Protein AF-A0A2N2TRZ0-F1 (afdb_monomer_lite)

Secondary structure (DSSP, 8-state):
-HHHHHHHHHTT--HHHHHHHHTS-HHHHHHHHHSSSTTTT--HHHHHHHHHHHTS-HHHHHHHTTS--GGGGS-TTSS-HHHHHHHHHHHHHT-TTTGGGS-GGGGGS-HHHHHHHHHHHHHHHT-HHHHHHHHHHHHHHHHHHHHHTTS--PPP---PPPPP--

Foldseek 3Di:
DVLLVVLCVVVVHDLCRSCVLLVHHSVLSVVLVPDPQSPLPPDVSSLVSVCVSSVHDSVVSCVSNVVDALVNVDDPPDDDPLVVLVVLLVVQLPPPQRNVVDDPCLNVDDSSSSSVVSVVVVVQVVDPVSVVVSVVVVVVVVVVVVVVVPDDDDDDDDDDDDDDDD

Radius of gyration: 27.29 Å; chains: 1; bounding box: 73×37×88 Å

pLDDT: mean 77.86, std 13.68, range [41.03, 91.62]

Structure (mmCIF, N/CA/C/O backbone):
data_AF-A0A2N2TRZ0-F1
#
_entry.id   AF-A0A2N2TRZ0-F1
#
loop_
_atom_site.group_PDB
_atom_site.id
_atom_site.type_symbol
_atom_site.label_atom_id
_atom_site.label_alt_id
_atom_site.label_comp_id
_atom_site.label_asym_id
_atom_site.label_entity_id
_atom_site.label_seq_id
_atom_site.pdbx_PDB_ins_code
_atom_site.Cartn_x
_atom_site.Cartn_y
_atom_site.Cartn_z
_atom_site.occupancy
_atom_site.B_iso_or_equiv
_atom_site.auth_seq_id
_atom_site.auth_comp_id
_atom_site.auth_asym_id
_atom_site.auth_atom_id
_atom_site.pdbx_PDB_model_num
ATOM 1 N N . MET A 1 1 ? -4.229 6.634 7.064 1.00 80.62 1 MET A N 1
ATOM 2 C CA . MET A 1 1 ? -5.553 6.954 7.661 1.00 80.62 1 MET A CA 1
ATOM 3 C C . MET A 1 1 ? -6.679 6.074 7.125 1.00 80.62 1 MET A C 1
ATOM 5 O O . MET A 1 1 ? -7.397 5.501 7.928 1.00 80.62 1 MET A O 1
ATOM 9 N N . GLN A 1 2 ? -6.847 5.928 5.806 1.00 82.88 2 GLN A N 1
ATOM 10 C CA . GLN A 1 2 ? -7.966 5.155 5.239 1.00 82.88 2 GLN A CA 1
ATOM 11 C C . GLN A 1 2 ? -8.059 3.712 5.759 1.00 82.88 2 GLN A C 1
ATOM 13 O O . GLN A 1 2 ? -9.145 3.270 6.116 1.00 82.88 2 GLN A O 1
ATOM 18 N N .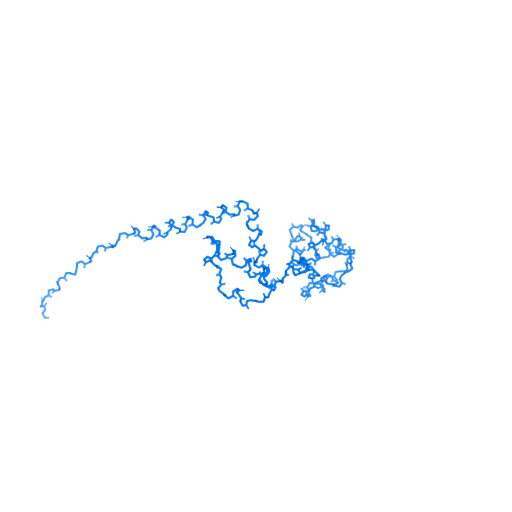 LEU A 1 3 ? -6.930 3.003 5.868 1.00 83.31 3 LEU A N 1
ATOM 19 C CA . LEU A 1 3 ? -6.897 1.637 6.405 1.00 83.31 3 LEU A CA 1
ATOM 20 C C . LEU A 1 3 ? -7.408 1.561 7.855 1.00 83.31 3 LEU A C 1
ATOM 22 O O . LEU A 1 3 ? -8.199 0.687 8.191 1.00 83.31 3 LEU A O 1
ATOM 26 N N . LEU A 1 4 ? -7.011 2.523 8.690 1.00 85.69 4 LEU A N 1
ATOM 27 C CA . LEU A 1 4 ? -7.440 2.631 10.084 1.00 85.69 4 LEU A CA 1
ATOM 28 C C . LEU A 1 4 ? -8.951 2.873 10.198 1.00 85.69 4 LEU A C 1
ATOM 30 O O . LEU A 1 4 ? -9.619 2.229 11.000 1.00 85.69 4 LEU A O 1
ATOM 34 N N . LEU A 1 5 ? -9.497 3.758 9.358 1.00 87.00 5 LEU A N 1
ATOM 35 C CA . LEU A 1 5 ? -10.935 4.030 9.312 1.00 87.00 5 LEU A CA 1
ATOM 36 C C . LEU A 1 5 ? -11.734 2.829 8.798 1.00 87.00 5 LEU A C 1
ATOM 38 O O . LEU A 1 5 ? -12.796 2.542 9.337 1.00 87.00 5 LEU A O 1
ATOM 42 N N . LYS A 1 6 ? -11.217 2.107 7.795 1.00 87.56 6 LYS A N 1
ATOM 43 C CA . LYS A 1 6 ? -11.834 0.869 7.303 1.00 87.56 6 LYS A CA 1
ATOM 44 C C . LYS A 1 6 ? -11.889 -0.195 8.398 1.00 87.56 6 LYS A C 1
ATOM 46 O O . LYS A 1 6 ? -12.958 -0.746 8.625 1.00 87.56 6 LYS A O 1
ATOM 51 N N . LYS A 1 7 ? -10.782 -0.437 9.113 1.00 88.62 7 LYS A N 1
ATOM 52 C CA . LYS A 1 7 ? -10.761 -1.397 10.230 1.00 88.62 7 LYS A CA 1
ATOM 53 C C . LYS A 1 7 ? -11.724 -0.985 11.347 1.00 88.62 7 LYS A C 1
ATOM 55 O O . LYS A 1 7 ? -12.538 -1.795 11.768 1.00 88.62 7 LYS A O 1
ATOM 60 N N . ALA A 1 8 ? -11.713 0.288 11.746 1.00 89.19 8 ALA A N 1
ATOM 61 C CA . ALA A 1 8 ? -12.641 0.807 12.750 1.00 89.19 8 ALA A CA 1
ATOM 62 C C . ALA A 1 8 ? -14.116 0.655 12.333 1.00 89.19 8 ALA A C 1
ATOM 64 O O . ALA A 1 8 ? -14.946 0.313 13.167 1.00 89.19 8 ALA A O 1
ATOM 65 N N . ALA A 1 9 ? -14.442 0.866 11.053 1.00 88.75 9 ALA A N 1
ATOM 66 C CA . ALA A 1 9 ? -15.794 0.665 10.537 1.00 88.75 9 ALA A CA 1
ATOM 67 C C . ALA A 1 9 ? -16.217 -0.813 10.568 1.00 88.75 9 ALA A C 1
ATOM 69 O O . ALA A 1 9 ? -17.340 -1.107 10.965 1.00 88.75 9 ALA A O 1
ATOM 70 N N . ILE A 1 10 ? -15.315 -1.732 10.204 1.00 89.94 10 ILE A N 1
ATOM 71 C CA . ILE A 1 10 ? -15.550 -3.185 10.280 1.00 89.94 10 ILE A CA 1
ATOM 72 C C . ILE A 1 10 ? -15.793 -3.621 11.733 1.00 89.94 10 ILE A C 1
ATOM 74 O O . ILE A 1 10 ? -16.676 -4.430 11.994 1.00 89.94 10 ILE A O 1
ATOM 78 N N . GLU A 1 11 ? -15.058 -3.046 12.685 1.00 88.81 11 GLU A N 1
ATOM 79 C CA . GLU A 1 11 ? -15.200 -3.322 14.122 1.00 88.81 11 GLU A CA 1
ATOM 80 C C . GLU A 1 11 ? -16.345 -2.540 14.798 1.00 88.81 11 GLU A C 1
ATOM 82 O O . GLU A 1 11 ? -16.533 -2.633 16.010 1.00 88.81 11 GLU A O 1
ATOM 87 N N . GLY A 1 12 ? -17.112 -1.739 14.047 1.00 89.75 12 GLY A N 1
ATOM 88 C CA . GLY A 1 12 ? -18.218 -0.940 14.589 1.00 89.75 12 GLY A CA 1
ATOM 89 C C . GLY A 1 12 ? -17.781 0.168 15.560 1.00 89.75 12 GLY A C 1
ATOM 90 O O . GLY A 1 12 ? -18.575 0.646 16.375 1.00 89.75 12 GLY A O 1
ATOM 91 N N . LEU A 1 13 ? -16.517 0.592 15.508 1.00 89.56 13 LEU A N 1
ATOM 92 C CA . LEU A 1 13 ? -15.973 1.631 16.373 1.00 89.56 13 LEU A CA 1
ATOM 93 C C . LEU A 1 13 ? -16.323 3.025 15.851 1.00 89.56 13 LEU A C 1
ATOM 95 O O . LEU A 1 13 ? -16.028 3.402 14.717 1.00 89.56 13 LEU A O 1
ATOM 99 N N . THR A 1 14 ? -16.884 3.849 16.734 1.00 90.56 14 THR A N 1
ATOM 100 C CA . THR A 1 14 ? -17.062 5.275 16.451 1.00 90.56 14 THR A CA 1
ATOM 101 C C . THR A 1 14 ? -15.709 5.986 16.419 1.00 90.56 14 THR A C 1
ATOM 103 O O . THR A 1 14 ? -14.766 5.597 17.110 1.00 90.56 14 THR A O 1
ATOM 106 N N . LEU A 1 15 ? -15.615 7.098 15.684 1.00 86.56 15 LEU A N 1
ATOM 107 C CA . LEU A 1 15 ? -14.390 7.909 15.625 1.00 86.56 15 LEU A CA 1
ATOM 108 C C . LEU A 1 15 ? -13.908 8.365 17.011 1.00 86.56 15 LEU A C 1
ATOM 110 O O . LEU A 1 15 ? -12.708 8.439 17.258 1.00 86.56 15 LEU A O 1
ATOM 114 N N . LYS A 1 16 ? -14.836 8.631 17.937 1.00 90.50 16 LYS A N 1
ATOM 115 C CA . LYS A 1 16 ? -14.508 8.986 19.324 1.00 90.50 16 LYS A CA 1
ATOM 116 C C . LYS A 1 16 ? -13.840 7.823 20.063 1.00 90.50 16 LYS A C 1
ATOM 118 O O . LYS A 1 16 ? -12.854 8.037 20.762 1.00 90.50 16 LYS A O 1
ATOM 123 N N . ARG A 1 17 ? -14.343 6.595 19.887 1.00 91.19 17 ARG A N 1
ATOM 124 C CA . ARG A 1 17 ? -13.733 5.388 20.468 1.00 91.19 17 ARG A CA 1
ATOM 125 C C . ARG A 1 17 ? -12.387 5.069 19.826 1.00 91.19 17 ARG A C 1
ATOM 127 O O . ARG A 1 17 ? -11.454 4.723 20.539 1.00 91.19 17 ARG A O 1
ATOM 134 N N . LEU A 1 18 ? -12.255 5.269 18.516 1.00 91.06 18 LEU A N 1
ATOM 135 C CA . LEU A 1 18 ? -10.981 5.119 17.817 1.00 91.06 18 LEU A CA 1
ATOM 136 C C . LEU A 1 18 ?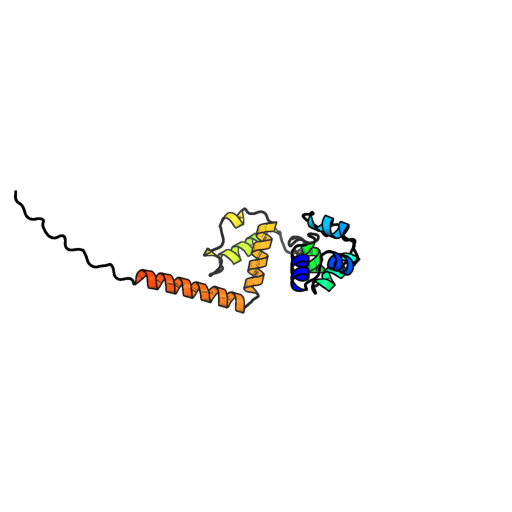 -9.926 6.099 18.347 1.00 91.06 18 LEU A C 1
ATOM 138 O O . LEU A 1 18 ? -8.807 5.691 18.639 1.00 91.06 18 LEU A O 1
ATOM 142 N N . ALA A 1 19 ? -10.284 7.373 18.531 1.00 91.62 19 ALA A N 1
ATOM 143 C CA . ALA A 1 19 ? -9.385 8.369 19.115 1.00 91.62 19 ALA A CA 1
ATOM 144 C C . ALA A 1 19 ? -8.915 7.946 20.519 1.00 91.62 19 ALA A C 1
ATOM 146 O O . ALA A 1 19 ? -7.716 7.978 20.801 1.00 91.62 19 ALA A O 1
ATOM 147 N N . ALA A 1 20 ? -9.840 7.453 21.352 1.00 91.44 20 ALA A N 1
ATOM 148 C CA . ALA A 1 20 ? -9.521 6.921 22.675 1.00 91.44 20 ALA A CA 1
ATOM 149 C C . ALA A 1 20 ? -8.579 5.703 22.610 1.00 91.44 20 ALA A C 1
ATOM 151 O O . ALA A 1 20 ? -7.589 5.672 23.338 1.00 91.44 20 ALA A O 1
ATOM 152 N N . HIS A 1 21 ? -8.815 4.747 21.703 1.00 88.69 21 HIS A N 1
ATOM 153 C CA . HIS A 1 21 ? -7.916 3.602 21.493 1.00 88.69 21 HIS A CA 1
ATOM 154 C C . HIS A 1 21 ? -6.507 4.022 21.079 1.00 88.69 21 HIS A C 1
ATOM 156 O O . HIS A 1 21 ? -5.521 3.463 21.555 1.00 88.69 21 HIS A O 1
ATOM 162 N N . LEU A 1 22 ? -6.402 5.044 20.234 1.00 89.31 22 LEU A N 1
ATOM 163 C CA . LEU A 1 22 ? -5.120 5.591 19.806 1.00 89.31 22 LEU A CA 1
ATOM 164 C C . LEU A 1 22 ? -4.469 6.504 20.856 1.00 89.31 22 LEU A C 1
ATOM 166 O O . LEU A 1 22 ? -3.321 6.909 20.685 1.00 89.31 22 LEU A O 1
ATOM 170 N N . GLY A 1 23 ? -5.164 6.812 21.956 1.00 89.62 23 GLY A N 1
ATOM 171 C CA . GLY A 1 23 ? -4.684 7.718 22.998 1.00 89.62 23 GLY A CA 1
ATOM 172 C C . GLY A 1 23 ? -4.507 9.158 22.516 1.00 89.62 23 GLY A C 1
ATOM 173 O O . GLY A 1 23 ? -3.614 9.849 22.996 1.00 89.62 23 GLY A O 1
ATOM 174 N N . ILE A 1 24 ? -5.320 9.598 21.552 1.00 91.56 24 ILE A N 1
ATOM 175 C CA . ILE A 1 24 ? -5.318 10.968 21.023 1.00 91.56 24 ILE A CA 1
ATOM 176 C C . ILE A 1 24 ? -6.697 11.610 21.188 1.00 91.56 24 ILE A C 1
ATOM 178 O O . ILE A 1 24 ? -7.709 10.925 21.328 1.00 91.56 24 ILE A O 1
ATOM 182 N N . SER A 1 25 ? -6.759 12.942 21.145 1.00 91.44 25 SER A N 1
ATOM 183 C CA . SER A 1 25 ? -8.046 13.640 21.149 1.00 91.44 25 SER A CA 1
ATOM 184 C C . SER A 1 25 ? -8.814 13.398 19.844 1.00 91.44 25 SER A C 1
ATOM 186 O O . SER A 1 25 ? -8.230 13.155 18.782 1.00 91.44 25 SER A O 1
ATOM 188 N N . TYR A 1 26 ? -10.144 13.498 19.909 1.00 90.44 26 TYR A N 1
ATOM 189 C CA . TYR A 1 26 ? -10.999 13.429 18.721 1.00 90.44 26 TYR A CA 1
ATOM 190 C C . TYR A 1 26 ? -10.637 14.515 17.697 1.00 90.44 26 TYR A C 1
ATOM 192 O O . TYR A 1 26 ? -10.544 14.235 16.505 1.00 90.44 26 TYR A O 1
ATOM 200 N N . GLU A 1 27 ? -10.359 15.732 18.166 1.00 88.88 27 GLU A N 1
ATOM 201 C CA . GLU A 1 27 ? -9.909 16.845 17.327 1.00 88.88 27 GLU A CA 1
ATOM 202 C C . GLU A 1 27 ? -8.600 16.518 16.614 1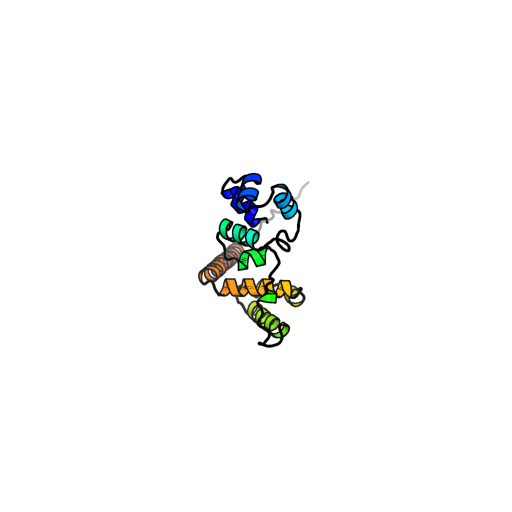.00 88.88 27 GLU A C 1
ATOM 204 O O . GLU A 1 27 ? -8.482 16.733 15.407 1.00 88.88 27 GLU A O 1
ATOM 209 N N . ARG A 1 28 ? -7.636 15.920 17.328 1.00 87.19 28 ARG A N 1
ATOM 210 C CA . ARG A 1 28 ? -6.389 15.471 16.715 1.00 87.19 28 ARG A CA 1
ATOM 211 C C . ARG A 1 28 ? -6.673 14.427 15.645 1.00 87.19 28 ARG A C 1
ATOM 213 O O . ARG A 1 28 ? -6.176 14.574 14.538 1.00 87.19 28 ARG A O 1
ATOM 220 N N . LEU A 1 29 ? -7.504 13.421 15.920 1.00 88.50 29 LEU A N 1
ATOM 221 C CA . LEU A 1 29 ? -7.884 12.418 14.918 1.00 88.50 29 LEU A CA 1
ATOM 222 C C . LEU A 1 29 ? -8.537 13.057 13.677 1.00 88.50 29 LEU A C 1
ATOM 224 O O . LEU A 1 29 ? -8.223 12.669 12.550 1.00 88.50 29 LEU A O 1
ATOM 228 N N . ALA A 1 30 ? -9.402 14.056 13.867 1.00 87.25 30 ALA A N 1
ATOM 229 C CA . ALA A 1 30 ? -10.025 14.799 12.776 1.0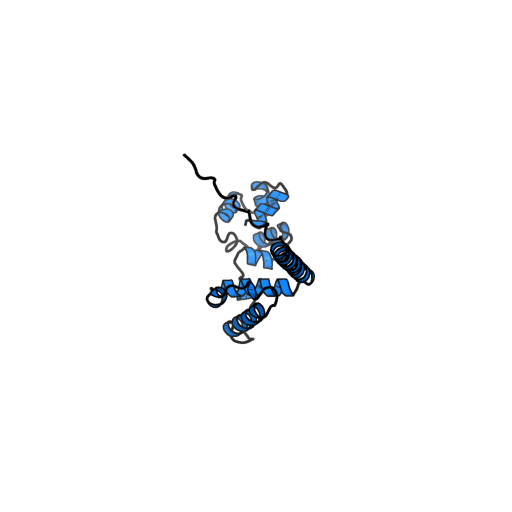0 87.25 30 ALA A CA 1
ATOM 230 C C . ALA A 1 30 ? -8.991 15.581 11.945 1.00 87.25 30 ALA A C 1
ATOM 232 O O . ALA A 1 30 ? -9.040 15.526 10.715 1.00 87.25 30 ALA A O 1
ATOM 233 N N . GLN A 1 31 ? -8.012 16.225 12.591 1.00 86.62 31 GLN A N 1
ATOM 234 C CA . GLN A 1 31 ? -6.893 16.890 11.910 1.00 86.62 31 GLN A CA 1
ATOM 235 C C . GLN A 1 31 ? -6.056 15.902 11.092 1.00 86.62 31 GLN A C 1
ATOM 237 O O . GLN A 1 31 ? -5.759 16.170 9.930 1.00 86.62 31 GLN A O 1
ATOM 242 N N . LEU A 1 32 ? -5.719 14.737 11.659 1.00 86.06 32 LEU A N 1
ATOM 243 C CA . LEU A 1 32 ? -4.958 13.704 10.949 1.00 86.06 32 LEU A CA 1
ATOM 244 C C . LEU A 1 32 ? -5.701 13.239 9.686 1.00 86.06 32 LEU A C 1
ATOM 246 O O . LEU A 1 32 ? -5.074 12.906 8.685 1.00 86.06 32 LEU A O 1
ATOM 250 N N . ARG A 1 33 ? -7.040 13.225 9.703 1.00 85.25 33 ARG A N 1
ATOM 251 C CA . ARG A 1 33 ? -7.852 12.812 8.551 1.00 85.25 33 ARG A CA 1
ATOM 252 C C . ARG A 1 33 ? -7.772 13.781 7.372 1.00 85.25 33 ARG A C 1
ATOM 254 O O . ARG A 1 33 ? -7.890 13.333 6.238 1.00 85.25 33 ARG A O 1
ATOM 261 N N . ALA A 1 34 ? -7.579 15.069 7.637 1.00 83.94 34 ALA A N 1
ATOM 262 C CA . ALA A 1 34 ? -7.476 16.095 6.602 1.00 83.94 34 ALA A CA 1
ATOM 263 C C . ALA A 1 34 ? -6.086 16.151 5.943 1.00 83.94 34 ALA A C 1
ATOM 265 O O . ALA A 1 34 ? -5.922 16.791 4.908 1.00 83.94 34 ALA A O 1
ATOM 266 N N . GLN A 1 35 ? -5.078 15.502 6.532 1.00 81.56 35 GLN A N 1
ATOM 267 C CA . GLN A 1 35 ? -3.700 15.585 6.061 1.00 81.56 35 GLN A CA 1
ATOM 268 C C . GLN A 1 35 ? -3.372 14.492 5.032 1.00 81.56 35 GLN A C 1
ATOM 270 O O . GLN A 1 35 ? -3.733 13.330 5.236 1.00 81.56 35 GLN A O 1
ATOM 275 N N . PRO A 1 36 ? -2.598 14.815 3.977 1.00 73.62 36 PRO A N 1
ATOM 276 C CA . PRO A 1 36 ? -2.131 13.822 3.009 1.00 73.62 36 PRO A CA 1
ATOM 277 C C . PRO A 1 36 ? -1.163 12.810 3.641 1.00 73.62 36 PRO A C 1
ATOM 279 O O . PRO A 1 36 ? -1.134 11.649 3.241 1.00 73.62 36 PRO A O 1
ATOM 282 N N . ARG A 1 37 ? -0.409 13.223 4.673 1.00 76.56 37 ARG A N 1
ATOM 283 C CA . ARG A 1 37 ? 0.461 12.356 5.486 1.00 76.56 37 ARG A CA 1
ATOM 284 C C . ARG A 1 37 ? 0.097 12.469 6.968 1.00 76.56 37 ARG A C 1
ATOM 286 O O . ARG A 1 37 ? 0.792 13.143 7.724 1.00 76.56 37 ARG A O 1
ATOM 293 N N . PRO A 1 38 ? -0.984 11.793 7.392 1.00 74.69 38 PRO A N 1
ATOM 294 C CA . PRO A 1 38 ? -1.564 11.918 8.728 1.00 74.69 38 PRO A CA 1
ATOM 295 C C . PRO A 1 38 ? -0.551 11.698 9.847 1.00 74.69 38 PRO A C 1
ATOM 297 O O . PRO A 1 38 ? -0.621 12.308 10.898 1.00 74.69 38 PRO A O 1
ATOM 300 N N . PHE A 1 39 ? 0.398 10.793 9.639 1.00 81.50 39 PHE A N 1
ATOM 301 C CA . PHE A 1 39 ? 1.216 10.256 10.717 1.00 81.50 39 PHE A CA 1
ATOM 302 C C . PHE A 1 39 ? 2.674 10.724 10.677 1.00 81.50 39 PHE A C 1
ATOM 304 O O . PHE A 1 39 ? 3.433 10.355 11.566 1.00 81.50 39 PHE A O 1
ATOM 311 N N . ALA A 1 40 ? 3.052 11.581 9.722 1.00 76.50 40 ALA A N 1
ATOM 312 C CA . ALA A 1 40 ? 4.444 11.999 9.527 1.00 76.50 40 ALA A CA 1
ATOM 313 C C . ALA A 1 40 ? 5.067 12.667 10.770 1.00 76.50 40 ALA A C 1
ATOM 315 O O . ALA A 1 40 ? 6.233 12.454 11.073 1.00 76.50 40 ALA A O 1
ATOM 316 N N . HIS A 1 41 ? 4.281 13.438 11.525 1.00 78.19 41 HIS A N 1
ATOM 317 C CA . HIS A 1 41 ? 4.740 14.131 12.741 1.00 78.19 41 HIS A CA 1
ATOM 318 C C . HIS A 1 41 ? 4.098 13.575 14.016 1.00 78.19 41 HIS A C 1
ATOM 320 O O . HIS A 1 41 ? 3.956 14.270 15.023 1.00 78.19 41 HIS A O 1
ATOM 326 N N . THR A 1 42 ? 3.612 12.338 13.960 1.00 84.12 42 THR A N 1
ATOM 327 C CA . THR A 1 42 ? 2.965 11.698 15.104 1.00 84.12 42 THR A CA 1
ATOM 328 C C . THR A 1 42 ? 4.009 11.025 15.993 1.00 84.12 42 THR A C 1
ATOM 330 O O . THR A 1 42 ? 4.969 10.436 15.506 1.00 84.12 42 THR A O 1
ATOM 333 N N . ARG A 1 43 ? 3.826 11.119 17.315 1.00 86.81 43 ARG A N 1
ATOM 334 C CA . ARG A 1 43 ? 4.712 10.471 18.292 1.00 86.81 43 ARG A CA 1
ATOM 335 C C . ARG A 1 43 ? 4.707 8.955 18.096 1.00 86.81 43 ARG A C 1
ATOM 337 O O . ARG A 1 43 ? 3.654 8.373 17.836 1.00 86.81 43 ARG A O 1
ATOM 344 N N . ARG A 1 44 ? 5.864 8.321 18.302 1.00 86.62 44 ARG A N 1
ATOM 345 C CA . ARG A 1 44 ? 6.047 6.869 18.155 1.00 86.62 44 ARG A CA 1
ATOM 346 C C . ARG A 1 44 ? 5.019 6.049 18.940 1.00 86.62 44 ARG A C 1
ATOM 348 O O . ARG A 1 44 ? 4.449 5.124 18.383 1.00 86.62 44 ARG A O 1
ATOM 355 N N . GLU A 1 45 ? 4.703 6.447 20.168 1.00 90.38 45 GLU A N 1
ATOM 356 C CA . GLU A 1 45 ? 3.702 5.783 21.023 1.00 90.38 45 GLU A CA 1
ATOM 357 C C . GLU A 1 45 ? 2.320 5.662 20.356 1.00 90.38 45 GLU A C 1
ATOM 359 O O . GLU A 1 45 ? 1.621 4.661 20.497 1.00 90.38 45 GLU A O 1
ATOM 364 N N . VAL A 1 46 ? 1.909 6.680 19.596 1.00 89.31 46 VAL A N 1
ATOM 365 C CA . VAL A 1 46 ? 0.634 6.652 18.868 1.00 89.31 46 VAL A CA 1
ATOM 366 C C . VAL A 1 46 ? 0.744 5.728 17.656 1.00 89.31 46 VAL A C 1
ATOM 368 O O . VAL A 1 46 ? -0.198 4.998 17.365 1.00 89.31 46 VAL A O 1
ATOM 371 N N . LEU A 1 47 ? 1.894 5.702 16.975 1.00 89.56 47 LEU A N 1
ATOM 372 C CA . LEU A 1 47 ? 2.152 4.757 15.880 1.00 89.56 47 LEU A CA 1
ATOM 373 C C . LEU A 1 47 ? 2.151 3.305 16.378 1.00 89.56 47 LEU A C 1
ATOM 375 O O . LEU A 1 47 ? 1.649 2.428 15.683 1.00 89.56 47 LEU A O 1
ATOM 379 N N . GLU A 1 48 ? 2.634 3.056 17.597 1.00 90.88 48 GLU A N 1
ATOM 380 C CA . GLU A 1 48 ? 2.609 1.736 18.248 1.00 90.88 48 GLU A CA 1
ATOM 381 C C . GLU A 1 48 ? 1.180 1.286 18.523 1.00 90.88 48 GLU A C 1
ATOM 383 O O . GLU A 1 48 ? 0.808 0.162 18.186 1.00 90.88 48 GLU A O 1
ATOM 388 N N . LYS A 1 49 ? 0.334 2.194 19.014 1.00 91.44 49 LYS A N 1
ATOM 389 C CA . LYS A 1 49 ? -1.102 1.930 19.170 1.00 91.44 49 LYS A CA 1
ATOM 390 C C . LYS A 1 49 ? -1.798 1.695 17.834 1.00 91.44 49 LYS A C 1
ATOM 392 O O . LYS A 1 49 ? -2.652 0.819 17.748 1.00 91.44 49 LYS A O 1
ATOM 397 N N . VAL A 1 50 ? -1.423 2.423 16.780 1.00 89.94 50 VAL A N 1
ATOM 398 C CA . VAL A 1 50 ? -1.933 2.179 15.421 1.00 89.94 50 VAL A CA 1
ATOM 399 C C . VAL A 1 50 ? -1.510 0.796 14.917 1.00 89.94 50 VAL A C 1
ATOM 401 O O . VAL A 1 50 ? -2.344 0.087 14.361 1.00 89.94 50 VAL A O 1
ATOM 404 N N . ALA A 1 51 ? -0.255 0.392 15.124 1.00 89.62 51 ALA A N 1
ATOM 405 C CA . ALA A 1 51 ? 0.257 -0.920 14.725 1.00 89.62 51 ALA A CA 1
ATOM 406 C C . ALA A 1 51 ? -0.476 -2.053 15.449 1.00 89.62 51 ALA A C 1
ATOM 408 O O . ALA A 1 51 ? -0.968 -2.978 14.802 1.00 89.62 51 ALA A O 1
ATOM 409 N N . ALA A 1 52 ? -0.625 -1.929 16.770 1.00 90.81 52 ALA A N 1
ATOM 410 C CA . ALA A 1 52 ? -1.367 -2.876 17.594 1.00 90.81 52 ALA A CA 1
ATOM 411 C C . ALA A 1 52 ? -2.840 -2.959 17.172 1.00 90.81 52 ALA A C 1
ATOM 413 O O . ALA A 1 52 ? -3.360 -4.052 16.960 1.00 90.81 52 ALA A O 1
ATOM 414 N N . PHE A 1 53 ? -3.491 -1.809 16.966 1.00 89.81 53 PHE A N 1
ATOM 415 C CA . PHE A 1 53 ? -4.875 -1.749 16.503 1.00 89.81 53 PHE A CA 1
ATOM 416 C C . PHE A 1 53 ? -5.039 -2.402 15.128 1.00 89.81 53 PHE A C 1
ATOM 418 O O . PHE A 1 53 ? -5.939 -3.207 14.921 1.00 89.81 53 PHE A O 1
ATOM 425 N N . LEU A 1 54 ? -4.144 -2.119 14.179 1.00 87.69 54 LEU A N 1
ATOM 426 C CA . LEU A 1 54 ? -4.172 -2.714 12.843 1.00 87.69 54 LEU A CA 1
ATOM 427 C C . LEU A 1 54 ? -3.713 -4.179 12.815 1.00 87.69 54 LEU A C 1
ATOM 429 O O . LEU A 1 54 ? -4.049 -4.865 11.854 1.00 87.69 54 LEU A O 1
ATOM 433 N N . GLN A 1 55 ? -3.058 -4.667 13.873 1.00 88.50 55 GLN A N 1
ATOM 434 C CA . GLN A 1 55 ? -2.396 -5.977 13.946 1.00 88.50 55 GLN A CA 1
ATOM 435 C C . GLN A 1 55 ? -1.364 -6.169 12.828 1.00 88.50 55 GLN A C 1
ATOM 437 O O . GLN A 1 55 ? -1.297 -7.214 12.185 1.00 88.50 55 GLN A O 1
ATOM 442 N N . VAL A 1 56 ? -0.561 -5.135 12.580 1.00 87.38 56 VAL A N 1
ATOM 443 C CA . VAL A 1 56 ? 0.507 -5.162 11.575 1.00 87.38 56 VAL A CA 1
ATOM 444 C C . VAL A 1 56 ? 1.844 -4.764 12.197 1.00 87.38 56 VAL A C 1
ATOM 446 O O . VAL A 1 56 ? 1.860 -3.991 13.158 1.00 87.38 56 VAL A O 1
ATOM 449 N N . PRO A 1 57 ? 2.978 -5.234 11.650 1.00 85.62 57 PRO A N 1
ATOM 450 C CA . PRO A 1 57 ? 4.295 -4.767 12.061 1.00 85.62 57 PRO A CA 1
ATOM 451 C C . PRO A 1 57 ? 4.436 -3.242 11.989 1.00 85.62 57 PRO A C 1
ATOM 453 O O . PRO A 1 57 ? 3.944 -2.600 11.058 1.00 85.62 57 PRO A O 1
ATOM 456 N N . MET A 1 58 ? 5.186 -2.670 12.937 1.00 87.69 58 MET A N 1
ATOM 457 C CA . MET A 1 58 ? 5.450 -1.227 13.022 1.00 87.69 58 MET A CA 1
ATOM 458 C C . MET A 1 58 ? 5.962 -0.637 11.703 1.00 87.69 58 MET A C 1
ATOM 460 O O . MET A 1 58 ? 5.526 0.434 11.289 1.00 87.69 58 MET A O 1
ATOM 464 N N . VAL A 1 59 ? 6.855 -1.350 11.016 1.00 83.06 59 VAL A N 1
ATOM 465 C CA . VAL A 1 59 ? 7.429 -0.889 9.746 1.00 83.06 59 VAL A CA 1
ATOM 466 C C . VAL A 1 59 ? 6.352 -0.588 8.697 1.00 83.06 59 VAL A C 1
ATOM 468 O O . VAL A 1 59 ? 6.443 0.422 8.008 1.00 83.06 59 VAL A O 1
ATOM 471 N N . LEU A 1 60 ? 5.265 -1.369 8.648 1.00 82.69 60 LEU A N 1
ATOM 472 C CA . LEU A 1 60 ? 4.155 -1.111 7.728 1.00 82.69 60 LEU A CA 1
ATOM 473 C C . LEU A 1 60 ? 3.388 0.158 8.101 1.00 82.69 60 LEU A C 1
ATOM 475 O O . LEU A 1 60 ? 2.979 0.909 7.220 1.00 82.69 60 LEU A O 1
ATOM 479 N N . VAL A 1 61 ? 3.231 0.443 9.396 1.00 85.75 61 VAL A N 1
ATOM 480 C CA . VAL A 1 61 ? 2.629 1.704 9.856 1.00 85.75 61 VAL A CA 1
ATOM 481 C C . VAL A 1 61 ? 3.481 2.900 9.446 1.00 85.75 61 VAL A C 1
ATOM 483 O O . VAL A 1 61 ? 2.929 3.914 9.022 1.00 85.75 61 VAL A O 1
ATOM 486 N N . LEU A 1 62 ? 4.807 2.778 9.511 1.00 83.88 62 LEU A N 1
ATOM 487 C CA . LEU A 1 62 ? 5.738 3.820 9.071 1.00 83.88 62 LEU A CA 1
ATOM 488 C C . LEU A 1 62 ? 5.669 4.040 7.550 1.00 83.88 62 LEU A C 1
ATOM 490 O O . LEU A 1 62 ? 5.632 5.189 7.103 1.00 83.88 62 LEU A O 1
ATOM 494 N N . CYS A 1 63 ? 5.522 2.974 6.759 1.00 82.94 63 CYS A N 1
ATOM 495 C CA . CYS A 1 63 ? 5.227 3.086 5.327 1.00 82.94 63 CYS A CA 1
ATOM 496 C C . CYS A 1 63 ? 3.881 3.796 5.083 1.00 82.94 63 CYS A C 1
ATOM 498 O O . CYS A 1 63 ? 3.810 4.746 4.307 1.00 82.94 63 CYS A O 1
ATOM 500 N N . TYR A 1 64 ? 2.814 3.425 5.803 1.00 78.25 64 TYR A N 1
ATOM 501 C CA . TYR A 1 64 ? 1.506 4.096 5.702 1.00 78.25 64 TYR A CA 1
ATOM 502 C C . TYR A 1 64 ? 1.521 5.555 6.177 1.00 78.25 64 TYR A C 1
ATOM 504 O O . TYR A 1 64 ? 0.658 6.345 5.783 1.00 78.25 64 TYR A O 1
ATOM 512 N N . ALA A 1 65 ? 2.468 5.915 7.042 1.00 79.44 65 ALA A N 1
ATOM 513 C CA . ALA A 1 65 ? 2.714 7.284 7.471 1.00 79.44 65 ALA A CA 1
ATOM 514 C C . ALA A 1 65 ? 3.460 8.114 6.412 1.00 79.44 65 ALA A C 1
ATOM 516 O O . ALA A 1 65 ? 3.521 9.338 6.541 1.00 79.44 65 ALA A O 1
ATOM 517 N N . GLY A 1 66 ? 4.000 7.466 5.374 1.00 74.25 66 GLY A N 1
ATOM 518 C CA . GLY A 1 66 ? 4.867 8.082 4.373 1.00 74.25 66 GLY A CA 1
ATOM 519 C C . GLY A 1 66 ? 6.247 8.445 4.920 1.00 74.25 66 GLY A C 1
ATOM 520 O O . GLY A 1 66 ? 6.884 9.343 4.371 1.00 74.25 66 GLY A O 1
ATOM 521 N N . LEU A 1 67 ? 6.663 7.802 6.020 1.00 80.06 67 LEU A N 1
ATOM 522 C CA . LEU A 1 67 ? 7.985 7.972 6.630 1.00 80.06 67 LEU A CA 1
ATOM 523 C C . LEU A 1 67 ? 9.042 7.090 5.967 1.00 80.06 67 LEU A C 1
ATOM 525 O O . LEU A 1 67 ? 10.203 7.475 5.950 1.00 80.06 67 LEU A O 1
ATOM 529 N N . PHE A 1 68 ? 8.621 5.959 5.401 1.00 81.38 68 PHE A N 1
ATOM 530 C CA . PHE A 1 68 ? 9.447 5.124 4.538 1.00 81.38 68 PHE A CA 1
ATOM 531 C C . PHE A 1 68 ? 8.829 5.010 3.150 1.00 81.38 68 PHE A C 1
ATOM 533 O O . PHE A 1 68 ? 7.607 4.910 2.999 1.00 81.38 68 PHE A O 1
ATOM 540 N N . ARG A 1 69 ? 9.694 5.009 2.144 1.00 75.62 69 ARG A N 1
ATOM 541 C CA . ARG A 1 69 ? 9.400 4.772 0.733 1.00 75.62 69 ARG A CA 1
ATOM 542 C C . ARG A 1 69 ? 10.116 3.511 0.281 1.00 75.62 69 ARG A C 1
ATOM 544 O O . ARG A 1 69 ? 11.073 3.078 0.908 1.00 75.62 69 ARG A O 1
ATOM 551 N N . LEU A 1 70 ? 9.689 2.948 -0.847 1.00 72.62 70 LEU A N 1
ATOM 552 C CA . LEU A 1 70 ? 10.391 1.814 -1.460 1.00 72.62 70 LEU A CA 1
ATOM 553 C C . LEU A 1 70 ? 11.866 2.133 -1.743 1.00 72.62 70 LEU A C 1
ATOM 555 O O . LEU A 1 70 ? 12.716 1.261 -1.611 1.00 72.62 70 LEU A O 1
ATOM 559 N N . GLU A 1 71 ? 12.165 3.395 -2.056 1.00 74.00 71 GLU A N 1
ATOM 560 C CA . GLU A 1 71 ? 13.530 3.898 -2.235 1.00 74.00 71 GLU A CA 1
ATOM 561 C C . GLU A 1 71 ? 14.429 3.659 -1.011 1.00 74.00 71 GLU A C 1
ATOM 563 O O . GLU A 1 71 ? 15.617 3.400 -1.186 1.00 74.00 71 GLU A O 1
ATOM 568 N N . ASP A 1 72 ? 13.872 3.695 0.203 1.00 77.44 72 ASP A N 1
ATOM 569 C CA . ASP A 1 72 ? 14.624 3.538 1.456 1.00 77.44 72 ASP A CA 1
ATOM 570 C C . ASP A 1 72 ? 15.037 2.080 1.722 1.00 77.44 72 ASP A C 1
ATOM 572 O O . ASP A 1 72 ? 15.862 1.816 2.594 1.00 77.44 72 ASP A O 1
ATOM 576 N N . PHE A 1 73 ? 14.485 1.120 0.972 1.00 73.12 73 PHE A N 1
ATOM 577 C CA . PHE A 1 73 ? 14.820 -0.305 1.075 1.00 73.12 73 PHE A CA 1
ATOM 578 C C . PHE A 1 73 ? 15.886 -0.745 0.061 1.00 73.12 73 PHE A C 1
ATOM 580 O O . PHE A 1 73 ? 16.245 -1.922 0.006 1.00 73.12 73 PHE A O 1
ATOM 587 N N . VAL A 1 74 ? 16.402 0.178 -0.754 1.00 68.88 74 VAL A N 1
ATOM 588 C CA . VAL A 1 74 ? 17.431 -0.118 -1.754 1.00 68.88 74 VAL A CA 1
ATOM 589 C C . VAL A 1 74 ? 18.814 -0.096 -1.099 1.00 68.88 74 VAL A C 1
ATOM 591 O O . VAL A 1 74 ? 19.243 0.927 -0.570 1.00 68.88 74 VAL A O 1
ATOM 594 N N . TRP A 1 75 ? 19.547 -1.214 -1.169 1.00 69.69 75 TRP A N 1
ATOM 595 C CA . TRP A 1 75 ? 20.905 -1.295 -0.619 1.00 69.69 75 TRP A CA 1
ATOM 596 C C . TRP A 1 75 ? 21.873 -0.384 -1.398 1.00 69.69 75 TRP A C 1
ATOM 598 O O . TRP A 1 75 ? 21.879 -0.451 -2.636 1.00 69.69 75 TRP A O 1
ATOM 608 N N . PRO A 1 76 ? 22.706 0.430 -0.724 1.00 66.88 76 PRO A N 1
ATOM 609 C CA . PRO A 1 76 ? 23.566 1.410 -1.391 1.00 66.88 76 PRO A CA 1
ATOM 610 C C . PRO A 1 76 ? 24.717 0.794 -2.210 1.00 66.88 76 PRO A C 1
ATOM 612 O O . PRO A 1 76 ? 25.130 1.396 -3.194 1.00 66.88 76 PRO A O 1
ATOM 615 N N . ASP A 1 77 ? 25.188 -0.413 -1.873 1.00 59.56 77 ASP A N 1
ATOM 616 C CA . ASP A 1 77 ? 26.461 -0.963 -2.395 1.00 59.56 77 ASP A CA 1
ATOM 617 C C . ASP A 1 77 ? 26.369 -1.868 -3.637 1.00 59.56 77 ASP A C 1
ATOM 619 O O . ASP A 1 77 ? 27.379 -2.365 -4.131 1.00 59.56 77 ASP A O 1
ATOM 623 N N . THR A 1 78 ? 25.178 -2.112 -4.182 1.00 55.34 78 THR A N 1
ATOM 624 C CA . THR A 1 78 ? 24.994 -3.039 -5.317 1.00 55.34 78 THR A CA 1
ATOM 625 C C . THR A 1 78 ? 24.645 -2.285 -6.599 1.00 55.34 78 THR A C 1
ATOM 627 O O . THR A 1 78 ? 23.499 -2.271 -7.039 1.00 55.34 78 THR A O 1
ATOM 630 N N . GLY A 1 79 ? 25.644 -1.632 -7.199 1.00 66.19 79 GLY A N 1
ATOM 631 C CA . GLY A 1 79 ? 25.537 -0.999 -8.519 1.00 66.19 79 GLY A CA 1
ATOM 632 C C . GLY A 1 79 ? 24.672 0.267 -8.577 1.00 66.19 79 GLY A C 1
ATOM 633 O O . GLY A 1 79 ? 24.045 0.689 -7.601 1.00 66.19 79 GLY A O 1
ATOM 634 N N . SER A 1 80 ? 24.633 0.907 -9.752 1.00 74.75 80 SER A N 1
ATOM 635 C CA . SER A 1 80 ? 23.806 2.102 -9.937 1.00 74.75 80 SER A CA 1
ATOM 636 C C . SER A 1 80 ? 22.324 1.723 -9.830 1.00 74.75 80 SER A C 1
ATOM 638 O O . SER A 1 80 ? 21.860 0.752 -10.431 1.00 74.75 80 SER A O 1
ATOM 640 N N . ARG A 1 81 ? 21.548 2.498 -9.059 1.00 73.25 81 ARG A N 1
ATOM 641 C CA . ARG A 1 81 ? 20.091 2.304 -8.931 1.00 73.25 81 ARG A CA 1
ATOM 642 C C . ARG A 1 81 ? 19.413 2.235 -10.303 1.00 73.25 81 ARG A C 1
ATOM 644 O O . ARG A 1 81 ? 18.536 1.407 -10.508 1.00 73.25 81 ARG A O 1
ATOM 651 N N . ALA A 1 82 ? 19.852 3.087 -11.229 1.00 77.31 82 ALA A N 1
ATOM 652 C CA . ALA A 1 82 ? 19.353 3.123 -12.598 1.00 77.31 82 ALA A CA 1
ATOM 653 C C . ALA A 1 82 ? 19.610 1.807 -13.352 1.00 77.31 82 ALA A C 1
ATOM 655 O O . ALA A 1 82 ? 18.710 1.326 -14.029 1.00 77.31 82 ALA A O 1
ATOM 656 N N . GLY A 1 83 ? 20.791 1.198 -13.187 1.00 80.31 83 GLY A N 1
ATOM 657 C CA . GLY A 1 83 ? 21.119 -0.091 -13.802 1.00 80.31 83 GLY A CA 1
ATOM 658 C C . GLY A 1 83 ? 20.199 -1.213 -13.325 1.00 80.31 83 GLY A C 1
ATOM 659 O O . GLY A 1 83 ? 19.600 -1.900 -14.142 1.00 80.31 83 GLY A O 1
ATOM 660 N N . ARG A 1 84 ? 19.980 -1.323 -12.008 1.00 78.88 84 ARG A N 1
ATOM 661 C CA . ARG A 1 84 ? 19.073 -2.338 -11.439 1.00 78.88 84 ARG A CA 1
ATOM 662 C C . ARG A 1 84 ? 17.625 -2.168 -11.884 1.00 78.88 84 ARG A C 1
ATOM 664 O O . ARG A 1 84 ? 16.946 -3.150 -12.163 1.00 78.88 84 ARG A O 1
ATOM 671 N N . VAL A 1 85 ? 17.144 -0.925 -11.948 1.00 84.69 85 VAL A N 1
ATOM 672 C CA . VAL A 1 85 ? 15.794 -0.638 -12.452 1.00 84.69 85 VAL A CA 1
ATOM 673 C C . VAL A 1 85 ? 15.681 -1.036 -13.924 1.00 84.69 85 VAL A C 1
ATOM 675 O O . VAL A 1 85 ? 14.701 -1.671 -14.295 1.00 84.69 85 VAL A O 1
ATOM 678 N N . ALA A 1 86 ? 16.689 -0.732 -14.746 1.00 86.00 86 ALA A N 1
ATOM 679 C CA . ALA A 1 86 ? 16.701 -1.116 -16.155 1.00 86.00 86 ALA A CA 1
ATOM 680 C C . ALA A 1 86 ? 16.715 -2.643 -16.350 1.00 86.00 86 ALA A C 1
ATOM 682 O O . ALA A 1 86 ? 15.941 -3.159 -17.152 1.00 86.00 86 ALA A O 1
ATOM 683 N N . GLU A 1 87 ? 17.535 -3.372 -15.588 1.00 86.12 87 GLU A N 1
ATOM 684 C CA . GLU A 1 87 ? 17.579 -4.842 -15.616 1.00 86.12 87 GLU A CA 1
ATOM 685 C C . GLU A 1 87 ? 16.238 -5.464 -15.209 1.00 86.12 87 GLU A C 1
ATOM 687 O O . GLU A 1 87 ? 15.728 -6.360 -15.880 1.00 86.12 87 GLU A O 1
ATOM 692 N N . ALA A 1 88 ? 15.624 -4.959 -14.140 1.00 87.19 88 ALA A N 1
ATOM 693 C CA . ALA A 1 88 ? 14.336 -5.454 -13.673 1.00 87.19 88 ALA A CA 1
ATOM 694 C C . ALA A 1 88 ? 13.191 -5.119 -14.651 1.00 87.19 88 ALA A C 1
ATOM 696 O O . ALA A 1 88 ? 12.290 -5.934 -14.845 1.00 87.19 88 ALA A O 1
ATOM 697 N N . LEU A 1 89 ? 13.234 -3.956 -15.316 1.00 90.19 89 LEU A N 1
ATOM 698 C CA . LEU A 1 89 ? 12.288 -3.612 -16.385 1.00 90.19 89 LEU A CA 1
ATOM 699 C C . LEU A 1 89 ? 12.464 -4.510 -17.613 1.00 90.19 89 LEU A C 1
ATOM 701 O O . LEU A 1 89 ? 11.468 -4.896 -18.223 1.00 90.19 89 LEU A O 1
ATOM 705 N N . ALA A 1 90 ? 13.700 -4.877 -17.962 1.00 90.06 90 ALA A N 1
ATOM 706 C CA . ALA A 1 90 ? 13.955 -5.855 -19.015 1.00 90.06 90 ALA A CA 1
ATOM 707 C C . ALA A 1 90 ? 13.361 -7.225 -18.646 1.00 90.06 90 ALA A C 1
ATOM 709 O O . ALA A 1 90 ? 12.612 -7.796 -19.432 1.00 90.06 90 ALA A O 1
ATOM 710 N N . ALA A 1 91 ? 13.571 -7.689 -17.410 1.00 89.19 91 ALA A N 1
ATOM 711 C CA . ALA A 1 91 ? 12.980 -8.937 -16.927 1.00 89.19 91 ALA A CA 1
ATOM 712 C C . ALA A 1 91 ? 11.438 -8.924 -16.931 1.00 89.19 91 ALA A C 1
ATOM 714 O O . ALA A 1 91 ? 10.822 -9.939 -17.244 1.00 89.19 91 ALA A O 1
ATOM 715 N N . LEU A 1 92 ? 10.805 -7.787 -16.614 1.00 89.69 92 LEU A N 1
ATOM 716 C CA . LEU A 1 92 ? 9.352 -7.616 -16.734 1.00 89.69 92 LEU A CA 1
ATOM 717 C C . LEU A 1 92 ? 8.884 -7.733 -18.192 1.00 89.69 92 LEU A C 1
ATOM 719 O O . LEU A 1 92 ? 7.833 -8.311 -18.450 1.00 89.69 92 LEU A O 1
ATOM 723 N N . ARG A 1 93 ? 9.643 -7.181 -19.143 1.00 89.56 93 ARG A N 1
ATOM 724 C CA . ARG A 1 93 ? 9.312 -7.235 -20.578 1.00 89.56 93 ARG A CA 1
ATOM 725 C C . ARG A 1 93 ? 9.458 -8.621 -21.175 1.00 89.56 93 ARG A C 1
ATOM 727 O O . ARG A 1 93 ? 8.676 -8.976 -22.052 1.00 89.56 93 ARG A O 1
ATOM 734 N N . ASP A 1 94 ? 10.424 -9.377 -20.680 1.00 89.12 94 ASP A N 1
ATOM 735 C CA . ASP A 1 94 ? 10.653 -10.756 -21.092 1.00 89.12 94 ASP A CA 1
ATOM 736 C C . ASP A 1 94 ? 9.669 -11.734 -20.424 1.00 89.12 94 ASP A C 1
ATOM 738 O O . ASP A 1 94 ? 9.619 -12.907 -20.801 1.00 89.12 94 ASP A O 1
ATOM 742 N N . ASP A 1 95 ? 8.860 -11.282 -19.453 1.00 86.75 95 ASP A N 1
ATOM 743 C CA . ASP A 1 95 ? 7.830 -12.119 -18.840 1.00 86.75 95 ASP A CA 1
ATOM 744 C C . ASP A 1 95 ? 6.739 -12.479 -19.871 1.00 86.75 95 ASP A C 1
ATOM 746 O O . ASP A 1 95 ? 6.097 -11.581 -20.427 1.00 86.75 95 ASP A O 1
ATOM 750 N N . PRO A 1 96 ? 6.459 -13.776 -20.105 1.00 80.81 96 PRO A N 1
ATOM 751 C CA . PRO A 1 96 ? 5.506 -14.202 -21.131 1.00 80.81 96 PRO A CA 1
ATOM 752 C C . PRO A 1 96 ? 4.071 -13.700 -20.930 1.00 80.81 96 PRO A C 1
ATOM 754 O O . PRO A 1 96 ? 3.313 -13.625 -21.896 1.00 80.81 96 PRO A O 1
ATOM 757 N N . PHE A 1 97 ? 3.674 -13.391 -19.693 1.00 77.56 97 PHE A N 1
ATOM 758 C CA . PHE A 1 97 ? 2.301 -13.015 -19.355 1.00 77.56 97 PHE A CA 1
ATOM 759 C C . PHE A 1 97 ? 2.154 -11.510 -19.145 1.00 77.56 97 PHE A C 1
ATOM 761 O O . PHE A 1 97 ? 1.167 -10.915 -19.574 1.00 77.56 97 PHE A O 1
ATOM 768 N N . LEU A 1 98 ? 3.120 -10.892 -18.467 1.00 83.94 98 LEU A N 1
ATOM 769 C CA . LEU A 1 98 ? 3.072 -9.481 -18.092 1.00 83.94 98 LEU A CA 1
ATOM 770 C C . LEU A 1 98 ? 3.797 -8.580 -19.090 1.00 83.94 98 LEU A C 1
ATOM 772 O O . LEU A 1 98 ? 3.390 -7.430 -19.255 1.00 83.94 98 LEU A O 1
ATOM 776 N N . GLY A 1 99 ? 4.806 -9.094 -19.794 1.00 85.94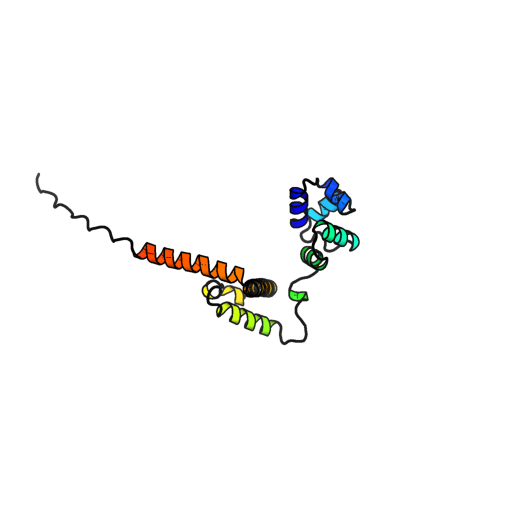 99 GLY A N 1
ATOM 777 C CA . GLY A 1 99 ? 5.580 -8.345 -20.781 1.00 85.94 99 GLY A CA 1
ATOM 778 C C . GLY A 1 99 ? 4.719 -7.674 -21.855 1.00 85.94 99 GLY A C 1
ATOM 779 O O . GLY A 1 99 ? 4.845 -6.463 -22.044 1.00 85.94 99 GLY A O 1
ATOM 780 N N . PRO A 1 100 ? 3.768 -8.384 -22.499 1.00 85.50 100 PRO A N 1
ATOM 781 C CA . PRO A 1 100 ? 2.864 -7.785 -23.487 1.00 85.50 100 PRO A CA 1
ATOM 782 C C . PRO A 1 100 ? 1.918 -6.715 -22.922 1.00 85.50 100 PRO A C 1
ATOM 784 O O . PRO A 1 100 ? 1.411 -5.884 -23.675 1.00 85.50 100 PRO A O 1
ATOM 787 N N . LEU A 1 101 ? 1.655 -6.741 -21.611 1.00 85.00 101 LEU A N 1
ATOM 788 C CA . LEU A 1 101 ? 0.785 -5.786 -20.922 1.00 85.00 101 LEU A CA 1
ATOM 789 C C . LEU A 1 101 ? 1.557 -4.581 -20.371 1.00 85.00 101 LEU A C 1
ATOM 791 O O . LEU A 1 101 ? 0.936 -3.594 -19.974 1.00 85.00 101 LEU A O 1
ATOM 795 N N . ALA A 1 102 ? 2.889 -4.651 -20.323 1.00 87.94 102 ALA A N 1
ATOM 796 C CA . ALA A 1 102 ? 3.724 -3.593 -19.781 1.00 87.94 102 ALA A CA 1
ATOM 797 C C . ALA A 1 102 ? 3.773 -2.394 -20.755 1.00 87.94 102 ALA A C 1
ATOM 799 O O . ALA A 1 102 ? 4.304 -2.517 -21.863 1.00 87.94 102 ALA A O 1
ATOM 800 N N . PRO A 1 103 ? 3.248 -1.216 -20.367 1.00 88.44 103 PRO A N 1
ATOM 801 C CA . PRO A 1 103 ? 3.248 -0.037 -21.227 1.00 88.44 103 PRO A CA 1
ATOM 802 C C . PRO A 1 103 ? 4.675 0.471 -21.472 1.00 88.44 103 PRO A C 1
ATOM 804 O O . PRO A 1 103 ? 5.528 0.437 -20.581 1.00 88.44 103 PRO A O 1
ATOM 807 N N . LYS A 1 104 ? 4.943 0.991 -22.676 1.00 86.75 104 LYS A N 1
ATOM 808 C CA . LYS A 1 104 ? 6.273 1.527 -23.029 1.00 86.75 104 LYS A CA 1
ATOM 809 C C . LYS A 1 104 ? 6.617 2.783 -22.232 1.00 86.75 104 LYS A C 1
ATOM 811 O O . LYS A 1 104 ? 7.782 3.034 -21.946 1.00 86.75 104 LYS A O 1
ATOM 816 N N . GLU A 1 105 ? 5.598 3.530 -21.822 1.00 90.94 105 GLU A N 1
ATOM 817 C CA . GLU A 1 105 ? 5.681 4.736 -21.001 1.00 90.94 105 GLU A CA 1
ATOM 818 C C . GLU A 1 105 ? 6.333 4.472 -19.637 1.00 90.94 105 GLU A C 1
ATOM 820 O O . GLU A 1 105 ? 6.849 5.400 -19.014 1.00 90.94 105 GLU A O 1
ATOM 825 N N . LEU A 1 106 ? 6.366 3.210 -19.186 1.00 89.50 106 LEU A N 1
ATOM 826 C CA . LEU A 1 106 ? 7.025 2.821 -17.945 1.00 89.50 106 LEU A CA 1
ATOM 827 C C . LEU A 1 106 ? 8.531 3.135 -17.953 1.00 89.50 106 LEU A C 1
ATOM 829 O O . LEU A 1 106 ? 9.074 3.463 -16.901 1.00 89.50 106 LEU A O 1
ATOM 833 N N . ASP A 1 107 ? 9.195 3.127 -19.114 1.00 86.44 107 ASP A N 1
ATOM 834 C CA . ASP A 1 107 ? 10.628 3.456 -19.223 1.00 86.44 107 ASP A CA 1
ATOM 835 C C . ASP A 1 107 ? 10.933 4.913 -18.866 1.00 86.44 107 ASP A C 1
ATOM 837 O O . ASP A 1 107 ? 12.000 5.216 -18.334 1.00 86.44 107 ASP A O 1
ATOM 841 N N . GLY A 1 108 ? 9.996 5.813 -19.169 1.00 86.00 108 GLY A N 1
ATOM 842 C CA . GLY A 1 108 ? 10.115 7.247 -18.910 1.00 86.00 108 GLY A CA 1
ATOM 843 C C . GLY A 1 108 ? 9.412 7.703 -17.632 1.00 86.00 108 GLY A C 1
ATOM 844 O O . GLY A 1 108 ? 9.411 8.898 -17.338 1.00 86.00 108 GLY A O 1
ATOM 845 N N . ALA A 1 109 ? 8.780 6.786 -16.897 1.00 90.12 109 ALA A N 1
ATOM 846 C CA . ALA A 1 109 ? 8.062 7.110 -15.673 1.00 90.12 109 ALA A CA 1
ATOM 847 C C . ALA A 1 109 ? 9.013 7.585 -14.561 1.00 90.12 109 ALA A C 1
ATOM 849 O O . ALA A 1 109 ? 10.206 7.279 -14.548 1.00 90.12 109 ALA A O 1
ATOM 850 N N . GLU A 1 110 ? 8.469 8.316 -13.585 1.00 88.88 110 GLU A N 1
ATOM 851 C CA . GLU A 1 110 ? 9.223 8.709 -12.394 1.00 88.88 110 GLU A CA 1
ATOM 852 C C . GLU A 1 110 ? 9.802 7.466 -11.692 1.00 88.88 110 GLU A C 1
ATOM 854 O O . GLU A 1 110 ? 9.131 6.439 -11.572 1.00 88.88 110 GLU A O 1
ATOM 859 N N . GLY A 1 111 ? 11.036 7.552 -11.186 1.00 83.88 111 GLY A N 1
ATOM 860 C CA . GLY A 1 111 ? 11.724 6.399 -10.592 1.00 83.88 111 GLY A CA 1
ATOM 861 C C . GLY A 1 111 ? 10.964 5.740 -9.432 1.00 83.88 111 GLY A C 1
ATOM 862 O O . GLY A 1 111 ? 11.052 4.528 -9.253 1.00 83.88 111 GLY A O 1
ATOM 863 N N . SER A 1 112 ? 10.170 6.504 -8.679 1.00 81.31 112 SER A N 1
ATOM 864 C CA . SER A 1 112 ? 9.288 5.984 -7.625 1.00 81.31 112 SER A CA 1
ATOM 865 C C . SER A 1 112 ? 8.185 5.069 -8.187 1.00 81.31 112 SER A C 1
ATOM 867 O O . SER A 1 112 ? 7.885 4.023 -7.608 1.00 81.31 112 SER A O 1
ATOM 869 N N . VAL A 1 113 ? 7.630 5.412 -9.355 1.00 87.31 113 VAL A N 1
ATOM 870 C CA . VAL A 1 113 ? 6.624 4.619 -10.080 1.00 87.31 113 VAL A CA 1
ATOM 871 C C . VAL A 1 113 ? 7.249 3.350 -10.647 1.00 87.31 113 VAL A C 1
ATOM 873 O O . VAL A 1 113 ? 6.684 2.271 -10.475 1.00 87.31 113 VAL A O 1
ATOM 876 N N . GLN A 1 114 ? 8.430 3.455 -11.260 1.00 89.19 114 GLN A N 1
ATOM 877 C CA . GLN A 1 114 ? 9.163 2.288 -11.761 1.00 89.19 114 GLN A CA 1
ATOM 878 C C . GLN A 1 114 ? 9.438 1.292 -10.633 1.00 89.19 114 GLN A C 1
ATOM 880 O O . GLN A 1 114 ? 9.107 0.115 -10.751 1.00 89.19 114 GLN A O 1
ATOM 885 N N . LEU A 1 115 ? 9.960 1.769 -9.499 1.00 87.06 115 LEU A N 1
ATOM 886 C CA . LEU A 1 115 ? 10.217 0.930 -8.329 1.00 87.06 115 LEU A CA 1
ATOM 887 C C . LEU A 1 115 ? 8.943 0.295 -7.772 1.00 87.06 115 LEU A C 1
ATOM 889 O O . LEU A 1 115 ? 8.968 -0.870 -7.386 1.00 87.06 115 LEU A O 1
ATOM 893 N N . PHE A 1 116 ? 7.827 1.025 -7.746 1.00 85.75 116 PHE A N 1
ATOM 894 C CA . PHE A 1 116 ? 6.550 0.474 -7.301 1.00 85.75 116 PHE A CA 1
ATOM 895 C C . PHE A 1 116 ? 6.057 -0.656 -8.213 1.00 85.75 116 PHE A C 1
ATOM 897 O O . PHE A 1 116 ? 5.670 -1.713 -7.716 1.00 85.75 116 PHE A O 1
ATOM 904 N N . VAL A 1 117 ? 6.113 -0.473 -9.535 1.00 90.31 117 VAL A N 1
ATOM 905 C CA . VAL A 1 117 ? 5.709 -1.506 -10.502 1.00 90.31 117 VAL A CA 1
ATOM 906 C C . VAL A 1 117 ? 6.612 -2.733 -10.404 1.00 90.31 117 VAL A C 1
ATOM 908 O O . VAL A 1 117 ? 6.112 -3.854 -10.326 1.00 90.31 117 VAL A O 1
ATOM 911 N N . LEU A 1 118 ? 7.928 -2.532 -10.338 1.00 89.00 118 LEU A N 1
ATOM 912 C CA . LEU A 1 118 ? 8.892 -3.621 -10.186 1.00 89.00 118 LEU A CA 1
ATOM 913 C C . LEU A 1 118 ? 8.710 -4.372 -8.865 1.00 89.00 118 LEU A C 1
ATOM 915 O O . LEU A 1 118 ? 8.762 -5.598 -8.840 1.00 89.00 118 LEU A O 1
ATOM 919 N N . PHE A 1 119 ? 8.422 -3.660 -7.774 1.00 85.94 119 PHE A N 1
ATOM 920 C CA . PHE A 1 119 ? 8.090 -4.289 -6.501 1.00 85.94 119 PHE A CA 1
ATOM 921 C C . PHE A 1 119 ? 6.861 -5.201 -6.630 1.00 85.94 119 PHE A C 1
ATOM 923 O O . PHE A 1 119 ? 6.897 -6.340 -6.171 1.00 85.94 119 PHE A O 1
ATOM 930 N N . LEU A 1 120 ? 5.787 -4.743 -7.285 1.00 87.31 120 LEU A N 1
ATOM 931 C CA . LEU A 1 120 ? 4.596 -5.569 -7.513 1.00 87.31 120 LEU A CA 1
ATOM 932 C C . LEU A 1 120 ? 4.888 -6.784 -8.401 1.00 87.31 120 LEU A C 1
ATOM 934 O O . LEU A 1 120 ? 4.391 -7.873 -8.116 1.00 87.31 120 LEU A O 1
ATOM 938 N N . PHE A 1 121 ? 5.703 -6.612 -9.442 1.00 87.38 121 PHE A N 1
ATOM 939 C CA . PHE A 1 121 ? 6.140 -7.700 -10.314 1.00 87.38 121 PHE A CA 1
ATOM 940 C C . PHE A 1 121 ? 6.878 -8.797 -9.533 1.00 87.38 121 PHE A C 1
ATOM 942 O O . PHE A 1 121 ? 6.515 -9.971 -9.622 1.00 87.38 121 PHE A O 1
ATOM 949 N N . GLU A 1 122 ? 7.841 -8.421 -8.692 1.00 84.56 122 GLU A N 1
ATOM 950 C CA . GLU A 1 122 ? 8.583 -9.368 -7.852 1.00 84.56 122 GLU A CA 1
ATOM 951 C C . GLU A 1 122 ? 7.688 -10.060 -6.812 1.00 84.56 122 GLU A C 1
ATOM 953 O O . GLU A 1 122 ? 7.817 -11.265 -6.568 1.00 84.56 122 GLU A O 1
ATOM 958 N N . GLN A 1 123 ? 6.724 -9.338 -6.228 1.00 82.31 123 GLN A N 1
ATOM 959 C CA . GLN A 1 123 ? 5.743 -9.935 -5.314 1.00 82.31 123 GLN A CA 1
ATOM 960 C C . GLN A 1 123 ? 4.844 -10.963 -6.013 1.00 82.31 123 GLN A C 1
ATOM 962 O O . GLN A 1 123 ? 4.534 -11.997 -5.421 1.00 82.31 123 GLN A O 1
ATOM 967 N N . LEU A 1 124 ? 4.439 -10.707 -7.261 1.00 82.69 124 LEU A N 1
ATOM 968 C CA . LEU A 1 124 ? 3.643 -11.649 -8.053 1.00 82.69 124 LEU A CA 1
ATOM 969 C C . LEU A 1 124 ? 4.448 -12.897 -8.419 1.00 82.69 124 LEU A C 1
ATOM 971 O O . LEU A 1 124 ? 3.963 -14.008 -8.206 1.00 82.69 124 LEU A O 1
ATOM 975 N N . ARG A 1 125 ? 5.693 -12.732 -8.881 1.00 79.69 125 ARG A N 1
ATOM 976 C CA . ARG A 1 125 ? 6.596 -13.856 -9.188 1.00 79.69 125 ARG A CA 1
ATOM 977 C C . ARG A 1 125 ? 6.881 -14.737 -7.976 1.00 79.69 125 ARG A C 1
ATOM 979 O O . ARG A 1 125 ? 7.008 -15.951 -8.116 1.00 79.69 125 ARG A O 1
ATOM 986 N N . SER A 1 126 ? 6.950 -14.138 -6.790 1.00 76.44 126 SER A N 1
ATOM 987 C CA . SER A 1 126 ? 7.191 -14.853 -5.532 1.00 76.44 126 SER A CA 1
ATOM 988 C C . SER A 1 126 ? 5.967 -15.634 -5.026 1.00 76.44 126 SER A C 1
ATOM 990 O O . SER A 1 126 ? 6.084 -16.385 -4.058 1.00 76.44 126 SER A O 1
ATOM 992 N N . GLN A 1 127 ? 4.793 -15.491 -5.660 1.00 75.06 127 GLN A N 1
ATOM 993 C CA . GLN A 1 127 ? 3.562 -16.191 -5.286 1.00 75.06 127 GLN A CA 1
ATOM 994 C C . GLN A 1 127 ? 3.159 -17.245 -6.335 1.00 75.06 127 GLN A C 1
ATOM 996 O O . GLN A 1 127 ? 2.582 -16.901 -7.371 1.00 75.06 127 GLN A O 1
ATOM 1001 N N . PRO A 1 128 ? 3.356 -18.550 -6.063 1.00 64.88 128 PRO A N 1
ATOM 1002 C CA . PRO A 1 128 ? 3.087 -19.605 -7.044 1.00 64.88 128 PRO A CA 1
ATOM 1003 C C . PRO A 1 128 ? 1.609 -19.683 -7.464 1.00 64.88 128 PRO A C 1
ATOM 1005 O O . PRO A 1 128 ? 1.303 -20.008 -8.611 1.00 64.88 128 PRO A O 1
ATOM 1008 N N . ASP A 1 129 ? 0.679 -19.340 -6.571 1.00 65.94 129 ASP A N 1
ATOM 1009 C CA . ASP A 1 129 ? -0.757 -19.360 -6.870 1.00 65.94 129 ASP A CA 1
ATOM 1010 C C . ASP A 1 129 ? -1.230 -18.140 -7.672 1.00 65.94 129 ASP A C 1
ATOM 1012 O O . ASP A 1 129 ? -2.184 -18.246 -8.446 1.00 65.94 129 ASP A O 1
ATOM 1016 N N . ALA A 1 130 ? -0.562 -16.991 -7.534 1.00 61.38 130 ALA A N 1
ATOM 1017 C CA . ALA A 1 130 ? -0.871 -15.803 -8.326 1.00 61.38 130 ALA A CA 1
ATOM 1018 C C . ALA A 1 130 ? -0.529 -16.042 -9.802 1.00 61.38 130 ALA A C 1
ATOM 1020 O O . ALA A 1 130 ? -1.360 -15.779 -10.671 1.00 61.38 13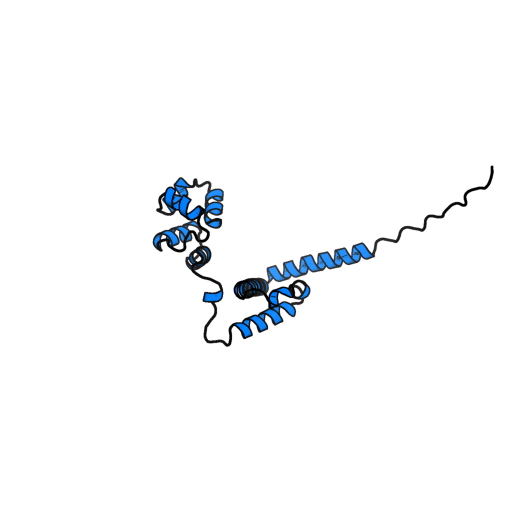0 ALA A O 1
ATOM 1021 N N . GLN A 1 131 ? 0.625 -16.660 -10.077 1.00 63.22 131 GLN A N 1
ATOM 1022 C CA . GLN A 1 131 ? 1.027 -17.028 -11.436 1.00 63.22 131 GLN A CA 1
ATOM 1023 C C . GLN A 1 131 ? 0.041 -18.014 -12.084 1.00 63.22 131 GLN A C 1
ATOM 1025 O O . GLN A 1 131 ? -0.302 -17.872 -13.255 1.00 63.22 131 GLN A O 1
ATOM 1030 N N . ARG A 1 132 ? -0.484 -18.978 -11.312 1.00 61.38 132 ARG A N 1
ATOM 1031 C CA . ARG A 1 132 ? -1.516 -19.925 -11.781 1.00 61.38 132 ARG A CA 1
ATOM 1032 C C . ARG A 1 132 ? -2.843 -19.247 -12.111 1.00 61.38 132 ARG A C 1
ATOM 1034 O O . ARG A 1 132 ? -3.527 -19.645 -13.048 1.00 61.38 132 ARG A O 1
ATOM 1041 N N . ARG A 1 133 ? -3.231 -18.227 -11.345 1.00 63.00 133 ARG A N 1
ATOM 1042 C CA . ARG A 1 133 ? -4.430 -17.434 -11.654 1.00 63.00 133 ARG A CA 1
ATOM 1043 C C . ARG A 1 133 ? -4.217 -16.587 -12.897 1.00 63.00 133 ARG A C 1
ATOM 1045 O O . ARG A 1 133 ? -5.145 -16.487 -13.692 1.00 63.00 133 ARG A O 1
ATOM 1052 N N . ILE A 1 134 ? -3.010 -16.040 -13.075 1.00 66.38 134 ILE A N 1
ATOM 1053 C CA . ILE A 1 134 ? -2.644 -15.261 -14.260 1.00 66.38 134 ILE A CA 1
ATOM 1054 C C . ILE A 1 134 ? -2.593 -16.141 -15.520 1.00 66.38 134 ILE A C 1
ATOM 1056 O O . ILE A 1 134 ? -3.005 -15.714 -16.591 1.00 66.38 134 ILE A O 1
ATOM 1060 N N . SER A 1 135 ? -2.173 -17.397 -15.425 1.00 63.56 135 SER A N 1
ATOM 1061 C CA . SER A 1 135 ? -2.273 -18.296 -16.577 1.00 63.56 135 SER A CA 1
ATOM 1062 C C . SER A 1 135 ? -3.722 -18.711 -16.866 1.00 63.56 135 SER A C 1
ATOM 1064 O O . SER A 1 135 ? -4.100 -18.834 -18.027 1.00 63.56 135 SER A O 1
ATOM 1066 N N . ALA A 1 136 ? -4.570 -18.860 -15.841 1.00 64.88 136 ALA A N 1
ATOM 1067 C CA . ALA A 1 136 ? -5.955 -19.303 -16.013 1.00 64.88 136 ALA A CA 1
ATOM 1068 C C . ALA A 1 136 ? -6.824 -18.326 -16.830 1.00 64.88 136 ALA A C 1
ATOM 1070 O O . ALA A 1 136 ? -7.478 -18.749 -17.777 1.00 64.88 136 ALA A O 1
ATOM 1071 N N . TRP A 1 137 ? -6.827 -17.025 -16.515 1.00 69.44 137 TRP A N 1
ATOM 1072 C CA . TRP A 1 137 ? -7.613 -16.045 -17.291 1.00 69.44 137 TRP A CA 1
ATOM 1073 C C . TRP A 1 137 ? -7.073 -15.832 -18.714 1.00 69.44 137 TRP A C 1
ATOM 1075 O O . TRP A 1 137 ? -7.866 -15.583 -19.615 1.00 69.44 137 TRP A O 1
ATOM 1085 N N . VAL A 1 138 ? -5.764 -15.988 -18.949 1.00 65.12 138 VAL A N 1
ATOM 1086 C CA . VAL A 1 138 ? -5.183 -15.940 -20.304 1.00 65.12 138 VAL A CA 1
ATOM 1087 C C . VAL A 1 138 ? -5.663 -17.124 -21.140 1.00 65.12 138 VAL A C 1
ATOM 1089 O O . VAL A 1 138 ? -6.099 -16.927 -22.269 1.00 65.12 138 VAL A O 1
ATOM 1092 N N . VAL A 1 139 ? -5.702 -18.330 -20.564 1.00 65.00 139 VAL A N 1
ATOM 1093 C CA . VAL A 1 139 ? -6.301 -19.505 -21.217 1.00 65.00 139 VAL A CA 1
ATOM 1094 C C . VAL A 1 139 ? -7.784 -19.272 -21.526 1.00 65.00 139 VAL A C 1
ATOM 1096 O O . VAL A 1 139 ? -8.260 -19.658 -22.591 1.00 65.00 139 VAL A O 1
ATOM 1099 N N . GLU A 1 140 ? -8.529 -18.614 -20.636 1.00 69.19 140 GLU A N 1
ATOM 1100 C CA . GLU A 1 140 ? -9.928 -18.255 -20.900 1.00 69.19 140 GLU A CA 1
ATOM 1101 C C . GLU A 1 140 ? -10.073 -17.182 -21.999 1.00 69.19 140 GLU A C 1
ATOM 1103 O O . GLU A 1 140 ? -10.984 -17.273 -22.821 1.00 69.19 140 GLU A O 1
ATOM 1108 N N . LEU A 1 141 ? -9.153 -16.217 -22.099 1.00 68.00 141 LEU A N 1
ATOM 1109 C CA . LEU A 1 141 ? -9.117 -15.234 -23.192 1.00 68.00 141 LEU A CA 1
ATOM 1110 C C . LEU A 1 141 ? -8.748 -15.874 -24.542 1.00 68.00 141 LEU A C 1
ATOM 1112 O O . LEU A 1 141 ? -9.358 -15.559 -25.568 1.00 68.00 141 LEU A O 1
ATOM 1116 N N . GLU A 1 142 ? -7.805 -16.815 -24.561 1.00 63.19 142 GLU A N 1
ATOM 1117 C CA . GLU A 1 142 ? -7.496 -17.620 -25.749 1.00 63.19 142 GLU A CA 1
ATOM 1118 C C . GLU A 1 142 ? -8.705 -18.464 -26.173 1.00 63.19 142 GLU A C 1
ATOM 1120 O O . GLU A 1 142 ? -9.081 -18.495 -27.345 1.00 63.19 142 GLU A O 1
ATOM 1125 N N . ARG A 1 143 ? -9.394 -19.098 -25.219 1.00 66.31 143 ARG A N 1
ATOM 1126 C CA . ARG A 1 143 ? -10.632 -19.844 -25.497 1.00 66.31 143 ARG A CA 1
ATOM 1127 C C . ARG A 1 143 ? -11.723 -18.938 -26.061 1.00 66.31 143 ARG A C 1
ATOM 1129 O O . ARG A 1 143 ? -12.380 -19.320 -27.031 1.00 66.31 143 ARG A O 1
ATOM 1136 N N . ALA A 1 144 ? -11.887 -17.739 -25.506 1.00 67.31 144 ALA A N 1
ATOM 1137 C CA . ALA A 1 144 ? -12.862 -16.765 -25.980 1.00 67.31 144 ALA A CA 1
ATOM 1138 C C . ALA A 1 144 ? -12.554 -16.287 -27.411 1.00 67.31 144 ALA A C 1
ATOM 1140 O O . ALA A 1 144 ? -13.454 -16.231 -28.247 1.00 67.31 144 ALA A O 1
ATOM 1141 N N . THR A 1 145 ? -11.288 -16.017 -27.742 1.00 66.19 145 THR A N 1
ATOM 1142 C CA . THR A 1 145 ? -10.894 -15.599 -29.103 1.00 66.19 145 THR A CA 1
ATOM 1143 C C . THR A 1 145 ? -11.061 -16.722 -30.136 1.00 66.19 145 THR A C 1
ATOM 1145 O O . THR A 1 145 ? -11.502 -16.473 -31.264 1.00 66.19 145 THR A O 1
ATOM 1148 N N . VAL A 1 146 ? -10.824 -17.981 -29.752 1.00 66.12 146 VAL A N 1
ATOM 1149 C CA . VAL A 1 146 ? -11.077 -19.149 -30.615 1.00 66.12 146 VAL A CA 1
ATOM 1150 C C . VAL A 1 146 ? -12.576 -19.378 -30.856 1.00 66.12 146 VAL A C 1
ATOM 1152 O O . VAL A 1 146 ? -12.959 -19.753 -31.966 1.00 66.12 146 VAL A O 1
ATOM 1155 N N . GLN A 1 147 ? -13.440 -19.135 -29.865 1.00 59.62 147 GLN A N 1
ATOM 1156 C CA . GLN A 1 147 ? -14.893 -19.281 -30.031 1.00 59.62 147 GLN A CA 1
ATOM 1157 C C . GLN A 1 147 ? -15.502 -18.197 -30.927 1.00 59.62 147 GLN A C 1
ATOM 1159 O O . GLN A 1 147 ? -16.324 -18.524 -31.780 1.00 59.62 147 GLN A O 1
ATOM 1164 N N . VAL A 1 148 ? -15.038 -16.947 -30.822 1.00 58.03 148 VAL A N 1
ATOM 1165 C CA . VAL A 1 148 ? -15.473 -15.846 -31.705 1.00 58.03 148 VAL A CA 1
ATOM 1166 C C . VAL A 1 148 ? -15.114 -16.120 -33.172 1.00 58.03 148 VAL A C 1
ATOM 1168 O O . VAL A 1 148 ? -15.861 -15.764 -34.078 1.00 58.03 148 VAL A O 1
ATOM 1171 N N . THR A 1 149 ? -14.010 -16.826 -33.430 1.00 55.91 149 THR A N 1
ATOM 1172 C CA . THR A 1 149 ? -13.578 -17.157 -34.801 1.00 55.91 149 THR A CA 1
ATOM 1173 C C . THR A 1 149 ? -14.374 -18.323 -35.419 1.00 55.91 149 THR A C 1
ATOM 1175 O O . THR A 1 149 ? -14.308 -18.548 -36.627 1.00 55.91 149 THR A O 1
ATOM 1178 N N . ARG A 1 150 ? -15.142 -19.078 -34.618 1.00 51.62 150 ARG A N 1
ATOM 1179 C CA . ARG A 1 150 ? -15.913 -20.257 -35.062 1.00 51.62 150 ARG A CA 1
ATOM 1180 C C . ARG A 1 150 ? -17.396 -19.987 -35.333 1.00 51.62 150 ARG A C 1
ATOM 1182 O O . ARG A 1 150 ? -18.107 -20.932 -35.673 1.00 51.62 150 ARG A O 1
ATOM 1189 N N . GLU A 1 151 ? -17.878 -18.748 -35.233 1.00 42.34 151 GLU A N 1
ATOM 1190 C CA . GLU A 1 151 ? -19.239 -18.444 -35.684 1.00 42.34 151 GLU A CA 1
ATOM 1191 C C . GLU A 1 151 ? -19.355 -18.601 -37.215 1.00 42.34 151 GLU A C 1
ATOM 1193 O O . GLU A 1 151 ? -18.564 -18.023 -37.971 1.00 42.34 151 GLU A O 1
ATOM 1198 N N . PRO A 1 152 ? -20.325 -19.389 -37.719 1.00 46.41 152 PRO A N 1
ATOM 1199 C CA . PRO A 1 152 ? -20.510 -19.569 -39.147 1.00 46.41 152 PRO A CA 1
ATOM 1200 C C . PRO A 1 152 ? -21.021 -18.267 -39.767 1.00 46.41 152 PRO A C 1
ATOM 1202 O O . PRO A 1 152 ? -22.073 -17.743 -39.402 1.00 46.41 152 PRO A O 1
ATOM 1205 N N . ARG A 1 153 ? -20.277 -17.767 -40.759 1.00 49.81 153 ARG A N 1
ATOM 1206 C CA . ARG A 1 153 ? -20.682 -16.669 -41.645 1.00 49.81 153 ARG A CA 1
ATOM 1207 C C . ARG A 1 153 ? -22.094 -16.963 -42.180 1.00 49.81 153 ARG A C 1
ATOM 1209 O O . ARG A 1 153 ? -22.284 -17.942 -42.902 1.00 49.81 153 ARG A O 1
ATOM 1216 N N . ALA A 1 154 ? -23.076 -16.146 -41.793 1.00 51.25 154 ALA A N 1
ATOM 1217 C CA . ALA A 1 154 ? -24.479 -16.317 -42.172 1.00 51.25 154 ALA A CA 1
ATOM 1218 C C . ALA A 1 154 ? -24.652 -16.460 -43.704 1.00 51.25 154 ALA A C 1
ATOM 1220 O O . ALA A 1 154 ? -23.926 -15.808 -44.465 1.00 51.25 154 ALA A O 1
ATOM 1221 N N . PRO A 1 155 ? -25.593 -17.295 -44.189 1.00 48.19 155 PRO A N 1
ATOM 1222 C CA . PRO A 1 155 ? -25.738 -17.558 -45.615 1.00 48.19 155 PRO A CA 1
ATOM 1223 C C . PRO A 1 155 ? -26.225 -16.320 -46.376 1.00 48.19 155 PRO A C 1
ATOM 1225 O O . PRO A 1 155 ? -27.086 -15.568 -45.918 1.00 48.19 155 PRO A O 1
ATOM 1228 N N . ALA A 1 156 ? -25.669 -16.137 -47.577 1.00 52.38 156 ALA A N 1
ATOM 1229 C CA . ALA A 1 156 ? -25.977 -15.046 -48.490 1.00 52.38 156 ALA A CA 1
ATOM 1230 C C . ALA A 1 156 ? -27.488 -14.921 -48.755 1.00 52.38 156 ALA A C 1
ATOM 1232 O O . ALA A 1 156 ? -28.134 -15.835 -49.274 1.00 52.38 156 ALA A O 1
ATOM 1233 N N . VAL A 1 157 ? -28.042 -13.748 -48.443 1.00 51.62 157 VAL A N 1
ATOM 1234 C CA . VAL A 1 157 ? -29.423 -13.380 -48.765 1.00 51.62 157 VAL A CA 1
ATOM 1235 C C . VAL A 1 157 ? -29.577 -13.329 -50.289 1.00 51.62 157 VAL A C 1
ATOM 1237 O O . VAL A 1 157 ? -29.072 -12.419 -50.950 1.00 51.62 157 VAL A O 1
ATOM 1240 N N . LYS A 1 158 ? -30.288 -14.308 -50.865 1.00 51.03 158 LYS A N 1
ATOM 1241 C CA . LYS A 1 158 ? -30.716 -14.287 -52.271 1.00 51.03 158 LYS A CA 1
ATOM 1242 C C . LYS A 1 158 ? -31.633 -13.081 -52.498 1.00 51.03 158 LYS A C 1
ATOM 1244 O O . LYS A 1 158 ? -32.788 -13.087 -52.075 1.00 51.03 158 LYS A O 1
ATOM 1249 N N . ARG A 1 159 ? -31.138 -12.057 -53.198 1.00 46.34 159 ARG A N 1
ATOM 1250 C CA . ARG A 1 159 ? -31.974 -10.973 -53.733 1.00 46.34 159 ARG A CA 1
ATOM 1251 C C . ARG A 1 159 ? -32.928 -11.566 -54.779 1.00 46.34 159 ARG A C 1
ATOM 1253 O O . ARG A 1 159 ? -32.477 -12.072 -55.803 1.00 46.34 159 ARG A O 1
ATOM 1260 N N . LYS A 1 160 ? -34.239 -11.537 -54.512 1.00 47.25 160 LYS A N 1
ATOM 1261 C CA . LYS A 1 160 ? -35.271 -11.814 -55.526 1.00 47.25 160 LYS A CA 1
ATOM 1262 C C . LYS A 1 160 ? -35.234 -10.704 -56.591 1.00 47.25 160 LYS A C 1
ATOM 1264 O O . LYS A 1 160 ? -35.132 -9.539 -56.208 1.00 47.25 160 LYS A O 1
ATOM 1269 N N . PRO A 1 161 ? -35.343 -11.024 -57.892 1.00 45.62 161 PRO A N 1
ATOM 1270 C CA . PRO A 1 161 ? -35.450 -10.009 -58.929 1.00 45.62 161 PRO A CA 1
ATOM 1271 C C . PRO A 1 161 ? -36.830 -9.349 -58.831 1.00 45.62 161 PRO A C 1
ATOM 1273 O O . PRO A 1 161 ? -37.858 -10.031 -58.855 1.00 45.62 161 PRO A O 1
ATOM 1276 N N . GLY A 1 162 ? -36.851 -8.025 -58.668 1.00 45.19 162 GLY A N 1
ATOM 1277 C CA . GLY A 1 162 ? -38.072 -7.230 -58.752 1.00 45.19 162 GLY A CA 1
ATOM 1278 C C . GLY A 1 162 ? -38.667 -7.347 -60.153 1.00 45.19 162 GLY A C 1
ATOM 1279 O O . GLY A 1 162 ? -37.964 -7.163 -61.145 1.00 45.19 162 GLY A O 1
ATOM 1280 N N . ARG A 1 163 ? -39.950 -7.711 -60.220 1.00 41.03 163 ARG A N 1
ATOM 1281 C CA . ARG A 1 163 ? -40.735 -7.739 -61.456 1.00 41.03 163 ARG A CA 1
ATOM 1282 C C . ARG A 1 163 ? -40.913 -6.318 -61.996 1.00 41.03 163 ARG A C 1
ATOM 1284 O O . ARG A 1 163 ? -41.183 -5.397 -61.233 1.00 41.03 163 ARG A O 1
ATOM 1291 N N . LEU A 1 164 ? -40.779 -6.206 -63.315 1.00 45.97 164 LEU A N 1
ATOM 1292 C CA . LEU A 1 164 ? -41.244 -5.102 -64.151 1.00 45.97 164 LEU A CA 1
ATOM 1293 C C . LEU A 1 164 ? -42.780 -4.955 -64.108 1.00 45.97 164 LEU A C 1
ATOM 1295 O O . LEU A 1 164 ? -43.480 -5.931 -63.826 1.00 45.97 164 LEU A O 1
ATOM 1299 N N . PHE A 1 165 ? -43.222 -3.766 -64.545 1.00 42.91 165 PHE A N 1
ATOM 1300 C CA . PHE A 1 165 ? -44.581 -3.290 -64.873 1.00 42.91 165 PHE A CA 1
ATOM 1301 C C . PHE A 1 165 ? -45.390 -2.772 -63.671 1.00 42.91 165 PHE A C 1
ATOM 1303 O O . PHE A 1 165 ? -45.526 -3.469 -62.672 1.00 42.91 165 PHE A O 1
ATOM 1310 N N . THR A 1 166 ? -45.926 -1.550 -63.684 1.00 50.47 166 THR A N 1
ATOM 1311 C CA . THR A 1 166 ? -46.398 -0.689 -64.794 1.00 50.47 166 THR A CA 1
ATOM 1312 C C . THR A 1 166 ? -46.006 0.770 -64.618 1.00 50.47 166 THR A C 1
ATOM 1314 O O . THR A 1 166 ? -46.100 1.240 -63.462 1.00 50.47 166 THR A O 1
#

Sequence (166 aa):
MQLLLKKAAIEGLTLKRLAAHLGISYERLAQLRAQPRPFAHTRREVLEKVAAFLQVPMVLVLCYAGLFRLEDFVWPDTGSRAGRVAEALAALRDDPFLGPLAPKELDGAEGSVQLFVLFLFEQLRSQPDAQRRISAWVVELERATVQVTREPRAPAVKRKPGRLFT